Protein AF-A0A928F1X3-F1 (afdb_monomer)

Secondary structure (DSSP, 8-state):
--SSEEE---GGG-TTS-TTT-TTSEEEEE--BTTB---HHHHHHHHHHHHHHH--SEEEE-SSEEEEESSTTS-EEEEEEEEE-TTSS-EEEEEEEEESS--HHHHHHHHHHHHHHHHHTT--EEEEETT-HHHH--HHHHHHHHHHT-

Nearest PDB structures (foldseek):
  8u8b-assembly1_B  TM=5.781E-01  e=3.356E-02  Homo sapiens
  7li4-assembly1_A  TM=5.730E-01  e=3.783E-02  Homo sapiens
  6vp8-assembly1_B  TM=5.492E-01  e=4.017E-02  Homo sapiens
  5wi2-assembly2_B  TM=5.469E-01  e=4.265E-02  Homo sapiens
  4nbf-assembly1_C  TM=3.105E-01  e=4.569E+00  Janthinobacterium sp. J3

Radius of gyration: 14.68 Å; Cα contacts (8 Å, |Δi|>4): 268; chains: 1; bounding box: 32×31×41 Å

pLDDT: mean 84.03, std 13.89, range [39.94, 97.88]

Solvent-accessible surface area (backbone atoms only — not comparable to full-atom values): 8435 Å² total; per-residue (Å²): 130,70,84,27,55,38,79,44,86,62,39,86,79,33,99,76,62,49,55,88,66,51,88,48,32,39,33,38,35,49,52,72,49,100,85,48,64,43,52,57,69,54,47,55,50,51,51,55,54,47,42,72,73,69,60,44,71,39,75,51,78,59,82,46,41,34,41,37,20,68,37,93,83,61,47,36,36,41,37,41,34,61,41,70,44,95,89,48,102,42,28,37,47,34,37,38,38,48,37,81,60,75,48,68,67,59,52,53,49,50,54,54,50,53,34,49,51,17,59,75,67,74,34,38,27,39,29,32,50,73,76,42,43,83,76,70,73,38,68,68,59,39,51,49,51,40,65,76,76,107

Mean predicted aligned error: 5.85 Å

Foldseek 3Di:
DLPQEDEDQPLVPDPVSCSPVQLAKKWKWWDDDPPFFAAQVNVVVLLVVLCVPLVAPDWDDDSFKIKGHNDPVSQWIKIWGWAQDPPDRGTIIIIMIGHPARDLVSRVVVSVSQSVSCVSRVTHMYMRDSQCCVPPVDSVSSVVSRVVVD

Structure (mmCIF, N/CA/C/O backbone):
data_AF-A0A928F1X3-F1
#
_entry.id   AF-A0A928F1X3-F1
#
loop_
_atom_site.group_PDB
_atom_site.id
_atom_site.type_symbol
_atom_site.label_atom_id
_atom_site.label_alt_id
_atom_site.label_comp_id
_atom_site.label_asym_id
_atom_site.label_entity_id
_atom_site.label_seq_id
_atom_site.pdbx_PDB_ins_code
_atom_site.Cartn_x
_atom_site.Cartn_y
_atom_site.Cartn_z
_atom_site.occupancy
_atom_site.B_iso_or_equiv
_atom_site.auth_seq_id
_atom_site.auth_comp_id
_atom_site.auth_asym_id
_atom_site.auth_atom_id
_atom_site.pdbx_PDB_model_num
ATOM 1 N N . MET A 1 1 ? -11.249 -10.693 0.425 1.00 70.88 1 MET A N 1
ATOM 2 C CA . MET A 1 1 ? -10.098 -11.569 0.746 1.00 70.88 1 MET A CA 1
ATOM 3 C C . MET A 1 1 ? -8.894 -11.094 -0.046 1.00 70.88 1 MET A C 1
ATOM 5 O O . MET A 1 1 ? -8.999 -11.007 -1.265 1.00 70.88 1 MET A O 1
ATOM 9 N N . TYR A 1 2 ? -7.802 -10.773 0.646 1.00 88.56 2 TYR A N 1
ATOM 10 C CA . TYR A 1 2 ? -6.563 -10.235 0.084 1.00 88.56 2 TYR A CA 1
ATOM 11 C C . TYR A 1 2 ? -5.809 -11.293 -0.734 1.00 88.56 2 TYR A C 1
ATOM 13 O O . TYR A 1 2 ? -5.037 -12.079 -0.192 1.00 88.56 2 TYR A O 1
ATOM 21 N N . LYS A 1 3 ? -6.088 -11.385 -2.040 1.00 90.50 3 LYS A N 1
ATOM 22 C CA . LYS A 1 3 ? -5.516 -12.431 -2.913 1.00 90.50 3 LYS A CA 1
ATOM 23 C C . LYS A 1 3 ? -4.129 -12.057 -3.427 1.00 90.50 3 LYS A C 1
ATOM 25 O O . LYS A 1 3 ? -3.397 -12.922 -3.928 1.00 90.50 3 LYS A O 1
ATOM 30 N N . ARG A 1 4 ? -3.794 -10.768 -3.379 1.00 92.00 4 ARG A N 1
ATOM 31 C CA . ARG A 1 4 ? -2.511 -10.230 -3.820 1.00 92.00 4 ARG A CA 1
ATOM 32 C C . ARG A 1 4 ? -1.530 -10.066 -2.670 1.00 92.00 4 ARG A C 1
ATOM 34 O O . ARG A 1 4 ? -0.345 -9.975 -2.963 1.00 92.00 4 ARG A O 1
ATOM 41 N N . LEU A 1 5 ? -1.973 -10.099 -1.417 1.00 93.44 5 LEU A N 1
ATOM 42 C CA . LEU A 1 5 ? -1.094 -9.962 -0.257 1.00 93.44 5 LEU A CA 1
ATOM 43 C C . LEU A 1 5 ? -0.580 -11.326 0.225 1.00 93.44 5 LEU A C 1
ATOM 45 O O . LEU A 1 5 ? -1.331 -12.297 0.312 1.00 93.44 5 LEU A O 1
ATOM 49 N N . ILE A 1 6 ? 0.712 -11.396 0.522 1.00 90.56 6 ILE A N 1
ATOM 50 C CA . ILE A 1 6 ? 1.407 -12.562 1.065 1.00 90.56 6 ILE A CA 1
ATOM 51 C C . ILE A 1 6 ? 2.024 -12.123 2.389 1.00 90.56 6 ILE A C 1
ATOM 53 O O . ILE A 1 6 ? 2.940 -11.303 2.375 1.00 90.56 6 ILE A O 1
ATOM 57 N N . ALA A 1 7 ? 1.537 -12.670 3.503 1.00 87.75 7 ALA A N 1
ATOM 58 C CA . ALA A 1 7 ? 2.142 -12.438 4.811 1.00 87.75 7 ALA A CA 1
ATOM 59 C C . ALA A 1 7 ? 3.584 -12.948 4.813 1.00 87.75 7 ALA A C 1
ATOM 61 O O . ALA A 1 7 ? 3.843 -14.086 4.415 1.00 87.75 7 ALA A O 1
ATOM 62 N N . THR A 1 8 ? 4.521 -12.095 5.212 1.00 80.88 8 THR A N 1
ATOM 63 C CA . THR A 1 8 ? 5.912 -12.476 5.439 1.00 80.88 8 THR A CA 1
ATOM 64 C C . THR A 1 8 ? 6.535 -11.566 6.485 1.00 80.88 8 THR A C 1
ATOM 66 O O . THR A 1 8 ? 6.329 -10.361 6.447 1.00 80.88 8 THR A O 1
ATOM 69 N N . LYS A 1 9 ? 7.335 -12.147 7.380 1.00 68.00 9 LYS A N 1
ATOM 70 C CA . LYS A 1 9 ? 8.169 -11.415 8.350 1.00 68.00 9 LYS A CA 1
ATOM 71 C C . LYS A 1 9 ? 9.648 -11.427 7.946 1.00 68.00 9 LYS A C 1
ATOM 73 O O . 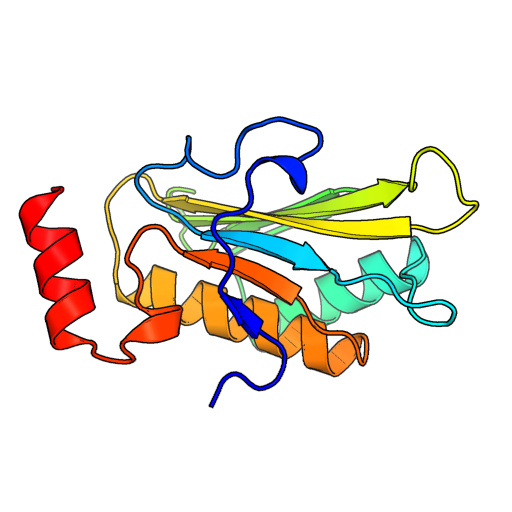LYS A 1 9 ? 10.539 -11.301 8.780 1.00 68.00 9 LYS A O 1
ATOM 78 N N . ASP A 1 10 ? 9.920 -11.688 6.666 1.00 63.22 10 ASP A N 1
ATOM 79 C CA . ASP A 1 10 ? 11.274 -11.848 6.144 1.00 63.22 10 ASP A CA 1
ATOM 80 C C . ASP A 1 10 ? 11.961 -10.486 5.962 1.00 63.22 10 ASP A C 1
ATOM 82 O O . ASP A 1 10 ? 11.849 -9.833 4.921 1.00 63.22 10 ASP A O 1
ATOM 86 N N . SER A 1 11 ? 12.702 -10.077 6.990 1.00 57.59 11 SER A N 1
ATOM 87 C CA . SER A 1 11 ? 13.491 -8.844 7.013 1.00 57.59 11 SER A CA 1
ATOM 88 C C . SER A 1 11 ? 14.635 -8.826 5.993 1.00 57.59 11 SER A C 1
ATOM 90 O O . SER A 1 11 ? 15.138 -7.751 5.671 1.00 57.59 11 SER A O 1
ATOM 92 N N . SER A 1 12 ? 15.021 -9.976 5.418 1.00 57.09 12 SER A N 1
ATOM 93 C CA . SER A 1 12 ? 16.009 -10.025 4.329 1.00 57.09 12 SER A CA 1
ATOM 94 C C . SER A 1 12 ? 15.464 -9.470 3.008 1.00 57.09 12 SER A C 1
ATOM 96 O O . SER A 1 12 ? 16.228 -9.106 2.112 1.00 57.09 12 SER A O 1
ATOM 98 N N . LEU A 1 13 ? 14.137 -9.360 2.887 1.00 54.62 13 LEU A N 1
ATOM 99 C CA . LEU A 1 13 ? 13.475 -8.758 1.734 1.00 54.62 13 LEU A CA 1
ATOM 100 C C . LEU A 1 13 ? 13.401 -7.229 1.827 1.00 54.62 13 LEU A C 1
ATOM 102 O O . LEU A 1 13 ? 12.890 -6.605 0.893 1.00 54.62 13 LEU A O 1
ATOM 106 N N . ASP A 1 14 ? 13.944 -6.627 2.885 1.00 52.59 14 ASP A N 1
ATOM 107 C CA . ASP A 1 14 ? 14.095 -5.186 3.010 1.00 52.59 14 ASP A CA 1
ATOM 108 C C . ASP A 1 14 ? 15.520 -4.722 2.662 1.00 52.59 14 ASP A C 1
ATOM 110 O O . ASP A 1 14 ? 16.459 -5.026 3.403 1.00 52.59 14 ASP A O 1
ATOM 114 N N . PRO A 1 15 ? 15.718 -3.936 1.589 1.00 44.97 15 PRO A N 1
ATOM 115 C CA . PRO A 1 15 ? 17.015 -3.318 1.311 1.00 44.97 15 PRO A CA 1
ATOM 116 C C . PRO A 1 15 ? 17.472 -2.311 2.387 1.00 44.97 15 PRO A C 1
ATOM 118 O O . PRO A 1 15 ? 18.647 -1.952 2.410 1.00 44.97 15 PRO A O 1
ATOM 121 N N . PHE A 1 16 ? 16.582 -1.876 3.282 1.00 47.50 16 PHE A N 1
ATOM 122 C CA . PHE A 1 16 ? 16.846 -0.905 4.344 1.00 47.50 16 PHE A CA 1
ATOM 123 C C . PHE A 1 16 ? 16.749 -1.481 5.771 1.00 47.50 16 PHE A C 1
ATOM 125 O O . PHE A 1 16 ? 16.981 -0.742 6.727 1.00 47.50 16 PHE A O 1
ATOM 132 N N . GLN A 1 17 ? 16.449 -2.779 5.947 1.00 50.50 17 GLN A N 1
ATOM 133 C CA . GLN A 1 17 ? 16.245 -3.418 7.269 1.00 50.50 17 GLN A CA 1
ATOM 134 C C . GLN A 1 17 ? 15.248 -2.675 8.196 1.00 50.50 17 GLN A C 1
ATOM 136 O O . GLN A 1 17 ? 15.430 -2.615 9.416 1.00 50.50 17 GLN A O 1
ATOM 141 N N . ASN A 1 18 ? 14.222 -2.060 7.617 1.00 46.38 18 ASN A N 1
ATOM 142 C CA . ASN A 1 18 ? 13.124 -1.353 8.274 1.00 46.38 18 ASN A CA 1
ATOM 143 C C . ASN A 1 18 ? 11.862 -2.225 8.475 1.00 46.38 18 ASN A C 1
ATOM 145 O O . ASN A 1 18 ? 11.048 -1.900 9.338 1.00 46.38 18 ASN A O 1
ATOM 149 N N . ILE A 1 19 ? 11.711 -3.336 7.743 1.00 43.12 19 ILE A N 1
ATOM 150 C CA . ILE A 1 19 ? 10.770 -4.438 8.000 1.00 43.12 19 ILE A CA 1
ATOM 151 C C . ILE A 1 19 ? 11.080 -4.953 9.416 1.00 43.12 19 ILE A C 1
ATOM 153 O O . ILE A 1 19 ? 12.167 -5.480 9.666 1.00 43.12 19 ILE A O 1
ATOM 157 N N . GLY A 1 20 ? 10.169 -4.698 10.360 1.00 39.94 20 GLY A N 1
ATOM 158 C CA . GLY A 1 20 ? 10.335 -4.977 11.793 1.00 39.94 20 GLY A CA 1
ATOM 159 C C . GLY A 1 20 ? 10.811 -3.817 12.688 1.00 39.94 20 GLY A C 1
ATOM 160 O O . GLY A 1 20 ? 10.968 -4.029 13.887 1.00 39.94 20 GLY A O 1
ATOM 161 N N . LYS A 1 21 ? 11.034 -2.600 12.161 1.00 41.16 21 LYS A N 1
ATOM 162 C CA . LYS A 1 21 ? 11.310 -1.386 12.974 1.00 41.16 21 LYS A CA 1
ATOM 163 C C . LYS A 1 21 ? 10.121 -0.437 13.105 1.00 41.16 21 LYS A C 1
ATOM 165 O O . LYS A 1 21 ? 10.162 0.463 13.938 1.00 41.16 21 LYS A O 1
ATOM 170 N N . ILE A 1 22 ? 9.094 -0.609 12.279 1.00 53.69 22 ILE A N 1
ATOM 171 C CA . ILE A 1 22 ? 7.871 0.188 12.345 1.00 53.69 22 ILE A CA 1
ATOM 172 C C . ILE A 1 22 ? 6.940 -0.534 13.318 1.00 53.69 22 ILE A C 1
ATOM 174 O O . ILE A 1 22 ? 6.290 -1.506 12.945 1.00 53.69 22 ILE A O 1
ATOM 178 N N . THR A 1 23 ? 6.938 -0.107 14.580 1.00 52.38 23 THR A N 1
ATOM 179 C CA . THR A 1 23 ? 6.092 -0.681 15.641 1.00 52.38 23 THR A CA 1
ATOM 180 C C . THR A 1 23 ? 4.598 -0.548 15.339 1.00 52.38 23 THR A C 1
ATOM 182 O O . THR A 1 23 ? 3.811 -1.376 15.793 1.00 52.38 23 THR A O 1
ATOM 185 N N . ASP A 1 24 ? 4.236 0.416 14.485 1.00 59.56 24 ASP A N 1
ATOM 186 C CA . ASP A 1 24 ? 2.861 0.890 14.303 1.00 59.56 24 ASP A CA 1
ATOM 187 C C . ASP A 1 24 ? 2.441 0.940 12.822 1.00 59.56 24 ASP A C 1
ATOM 189 O O . ASP A 1 24 ? 1.728 1.844 12.391 1.00 59.56 24 ASP A O 1
ATOM 193 N N . GLY A 1 25 ? 2.913 0.011 11.983 1.00 72.88 25 GLY A N 1
ATOM 194 C CA . GLY A 1 25 ? 2.626 0.082 10.548 1.00 72.88 25 GLY A CA 1
ATOM 195 C C . GLY A 1 25 ? 2.801 -1.210 9.761 1.00 72.88 25 GLY A C 1
ATOM 196 O O . GLY A 1 25 ? 3.049 -2.286 10.300 1.00 72.88 25 GLY A O 1
ATOM 197 N N . ILE A 1 26 ? 2.640 -1.079 8.445 1.00 87.06 26 ILE A N 1
ATOM 198 C CA . ILE A 1 26 ? 2.743 -2.161 7.470 1.00 87.06 26 ILE A CA 1
ATOM 199 C C . ILE A 1 26 ? 3.871 -1.823 6.507 1.00 87.06 26 ILE A C 1
ATOM 201 O O . ILE A 1 26 ? 3.846 -0.775 5.860 1.00 87.06 26 ILE 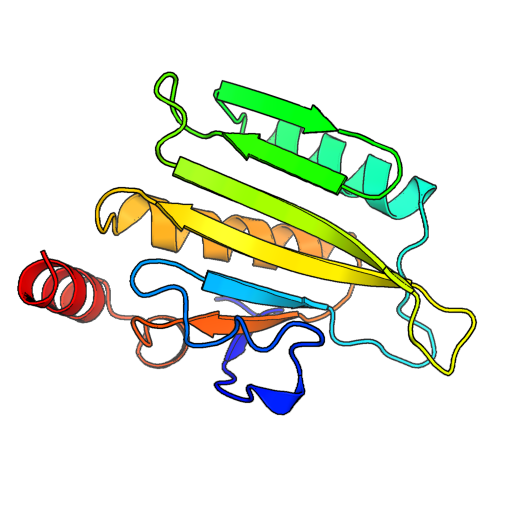A O 1
ATOM 205 N N . ALA A 1 27 ? 4.823 -2.735 6.350 1.00 88.00 27 ALA A N 1
ATOM 206 C CA . ALA A 1 27 ? 5.811 -2.666 5.283 1.00 88.00 27 ALA A CA 1
ATOM 207 C C . ALA A 1 27 ? 5.421 -3.626 4.157 1.00 88.00 27 ALA A C 1
ATOM 209 O O . ALA A 1 27 ? 4.901 -4.717 4.393 1.00 88.00 27 ALA A O 1
ATOM 210 N N . PHE A 1 28 ? 5.652 -3.236 2.906 1.00 88.69 28 PHE A N 1
ATOM 211 C CA . PHE A 1 28 ? 5.259 -4.057 1.768 1.00 88.69 28 PHE A CA 1
ATOM 212 C C . PHE A 1 28 ? 6.208 -3.931 0.583 1.00 88.69 28 PHE A C 1
ATOM 214 O O . PHE A 1 28 ? 6.800 -2.890 0.306 1.00 88.69 28 PHE A O 1
ATOM 221 N N . ARG A 1 29 ? 6.318 -5.019 -0.177 1.00 88.69 29 ARG A N 1
ATOM 222 C CA . ARG A 1 29 ? 7.180 -5.111 -1.354 1.00 88.69 29 ARG A CA 1
ATOM 223 C C . ARG A 1 29 ? 6.511 -5.901 -2.463 1.00 88.69 29 ARG A C 1
ATOM 225 O O . ARG A 1 29 ? 6.025 -7.009 -2.250 1.00 88.69 29 ARG A O 1
ATOM 232 N N . GLN A 1 30 ? 6.534 -5.368 -3.677 1.00 88.94 30 GLN A N 1
ATOM 233 C CA . GLN A 1 30 ? 6.065 -6.068 -4.864 1.00 88.94 30 GLN A CA 1
ATOM 234 C C . GLN A 1 30 ? 6.889 -7.343 -5.063 1.00 88.94 30 GLN A C 1
ATOM 236 O O . GLN A 1 30 ? 8.115 -7.310 -5.182 1.00 88.94 30 GLN A O 1
ATOM 241 N N . LYS A 1 31 ? 6.199 -8.478 -5.170 1.00 85.62 31 LYS A N 1
ATOM 242 C CA . LYS A 1 31 ? 6.795 -9.732 -5.618 1.00 85.62 31 LYS A CA 1
ATOM 243 C C . LYS A 1 31 ? 7.128 -9.600 -7.101 1.00 85.62 31 LYS A C 1
ATOM 245 O O . LYS A 1 31 ? 6.229 -9.622 -7.946 1.00 85.62 31 LYS A O 1
ATOM 250 N N . THR A 1 32 ? 8.412 -9.476 -7.416 1.00 73.50 32 THR A N 1
ATOM 251 C CA . THR A 1 32 ? 8.889 -9.446 -8.798 1.00 73.50 32 THR A CA 1
ATOM 252 C C . THR A 1 32 ? 8.757 -10.835 -9.423 1.00 73.50 32 THR A C 1
ATOM 254 O O . THR A 1 32 ? 9.012 -11.866 -8.799 1.00 73.50 32 THR A O 1
ATOM 257 N N . SER A 1 33 ? 8.306 -10.878 -10.673 1.00 65.56 33 SER A N 1
ATOM 258 C CA . SER A 1 33 ? 8.359 -12.081 -11.510 1.00 65.56 33 SER A CA 1
ATOM 259 C C . SER A 1 33 ? 9.103 -11.747 -12.799 1.00 65.56 33 SER A C 1
ATOM 261 O O . SER A 1 33 ? 9.390 -10.581 -13.065 1.00 65.56 33 SER A O 1
ATOM 263 N N . TRP A 1 34 ? 9.433 -12.749 -13.614 1.00 56.12 34 TRP A N 1
ATOM 264 C CA . TRP A 1 34 ? 10.195 -12.535 -14.851 1.00 56.12 34 TRP A CA 1
ATOM 265 C C . TRP A 1 34 ? 9.535 -11.523 -15.811 1.00 56.12 34 TRP A C 1
ATOM 267 O O . TRP A 1 34 ? 10.246 -10.803 -16.502 1.00 56.12 34 TRP A O 1
ATOM 277 N N . LEU A 1 35 ? 8.201 -11.400 -15.771 1.00 56.12 35 LEU A N 1
ATOM 278 C CA . LEU A 1 35 ? 7.403 -10.462 -16.577 1.00 56.12 35 LEU A CA 1
ATOM 279 C C . LEU A 1 35 ? 6.806 -9.290 -15.773 1.00 56.12 35 LEU A C 1
ATOM 281 O O . LEU A 1 35 ? 6.225 -8.379 -16.354 1.00 56.12 35 LEU A O 1
ATOM 285 N N . GLY A 1 36 ? 6.898 -9.319 -14.441 1.00 59.81 36 GLY A N 1
ATOM 286 C CA . GLY A 1 36 ? 6.221 -8.372 -13.554 1.00 59.81 36 GLY A CA 1
ATOM 287 C C . GLY A 1 36 ? 7.188 -7.345 -12.985 1.00 59.81 36 GLY A C 1
ATOM 288 O O . GLY A 1 36 ? 7.769 -7.587 -11.927 1.00 59.81 36 GLY A O 1
ATOM 289 N N . GLY A 1 37 ? 7.342 -6.222 -13.685 1.00 67.75 37 GLY A N 1
ATOM 290 C CA . GLY A 1 37 ? 8.043 -5.026 -13.217 1.00 67.75 37 GLY A CA 1
ATOM 291 C C . GLY A 1 37 ? 7.158 -3.788 -13.359 1.00 67.75 37 GLY A C 1
ATOM 292 O O . GLY A 1 37 ? 6.221 -3.777 -14.156 1.00 67.75 37 GLY A O 1
ATOM 293 N N . CYS A 1 38 ? 7.444 -2.754 -12.577 1.00 81.75 38 CYS A N 1
ATOM 294 C CA . CYS A 1 38 ? 6.814 -1.442 -12.700 1.00 81.75 38 CYS A CA 1
ATOM 295 C C . CYS A 1 38 ? 7.874 -0.470 -13.224 1.00 81.75 38 CYS A C 1
ATOM 297 O O . CYS A 1 38 ? 8.975 -0.469 -12.696 1.00 81.75 38 CYS A O 1
ATOM 299 N N . ASN A 1 39 ? 7.599 0.316 -14.264 1.00 87.12 39 ASN A N 1
ATOM 300 C CA . ASN A 1 39 ? 8.490 1.411 -14.675 1.00 87.12 39 ASN A CA 1
ATOM 301 C C . ASN A 1 39 ? 7.974 2.745 -14.108 1.00 87.12 39 ASN A C 1
ATOM 303 O O . ASN A 1 39 ? 6.910 2.781 -13.500 1.00 87.12 39 ASN A O 1
ATOM 307 N N . GLU A 1 40 ? 8.696 3.844 -14.315 1.00 90.25 40 GLU A N 1
ATOM 308 C CA . GLU A 1 40 ? 8.323 5.166 -13.777 1.00 90.25 40 GLU A CA 1
ATOM 309 C C . GLU A 1 40 ? 6.932 5.633 -14.224 1.00 90.25 40 GLU A C 1
ATOM 311 O O . GLU A 1 40 ? 6.149 6.130 -13.417 1.00 90.25 40 GLU A O 1
ATOM 316 N N . ASN A 1 41 ? 6.576 5.413 -15.491 1.00 90.19 41 ASN A N 1
ATOM 317 C CA . ASN A 1 41 ? 5.247 5.763 -15.997 1.00 90.19 41 ASN A CA 1
ATOM 318 C C . ASN A 1 41 ? 4.149 4.907 -15.355 1.00 90.19 41 ASN A C 1
ATOM 320 O O . ASN A 1 41 ? 3.098 5.425 -14.980 1.00 90.19 41 ASN A O 1
ATOM 324 N N . GLY A 1 42 ? 4.399 3.605 -15.193 1.00 90.38 42 GLY A N 1
ATOM 325 C CA . GLY A 1 42 ? 3.512 2.694 -14.476 1.00 90.38 42 GLY A CA 1
ATOM 326 C C . GLY A 1 42 ? 3.361 3.090 -13.009 1.00 90.38 42 GLY A C 1
ATOM 327 O O . GLY A 1 42 ? 2.246 3.089 -12.497 1.00 90.38 42 GLY A O 1
ATOM 328 N N . PHE A 1 43 ? 4.453 3.506 -12.365 1.00 93.44 43 PHE A N 1
ATOM 329 C CA . PHE A 1 43 ? 4.471 3.985 -10.987 1.00 93.44 43 PHE A CA 1
ATOM 330 C C . PHE A 1 43 ? 3.607 5.238 -10.825 1.00 93.44 43 PHE A C 1
ATOM 332 O O . PHE A 1 43 ? 2.652 5.235 -10.053 1.00 93.44 43 PHE A O 1
ATOM 339 N N . LYS A 1 44 ? 3.837 6.271 -11.640 1.00 94.12 44 LYS A N 1
ATOM 340 C CA . LYS A 1 44 ? 3.014 7.492 -11.631 1.00 94.12 44 LYS A CA 1
ATOM 341 C C . LYS A 1 44 ? 1.534 7.180 -11.874 1.00 94.12 44 LYS A C 1
ATOM 343 O O . LYS A 1 44 ? 0.669 7.698 -11.169 1.00 94.12 44 LYS A O 1
ATOM 348 N N . ALA A 1 45 ? 1.233 6.291 -12.822 1.00 93.69 45 ALA A N 1
ATOM 349 C CA . ALA A 1 45 ? -0.138 5.880 -13.107 1.00 93.69 45 ALA A CA 1
ATOM 350 C C . ALA A 1 45 ? -0.807 5.185 -11.909 1.00 93.69 45 ALA A C 1
ATOM 352 O O . ALA A 1 45 ? -1.944 5.526 -11.579 1.00 93.69 45 ALA A O 1
ATOM 353 N N . ILE A 1 46 ? -0.131 4.249 -11.227 1.00 94.06 46 ILE A N 1
ATOM 354 C CA . ILE A 1 46 ? -0.717 3.605 -10.041 1.00 94.06 46 ILE A CA 1
ATOM 355 C C . ILE A 1 46 ? -0.913 4.588 -8.888 1.00 94.06 46 ILE A C 1
ATOM 357 O O . ILE A 1 46 ? -1.921 4.481 -8.191 1.00 94.06 46 ILE A O 1
ATOM 361 N N . CYS A 1 47 ? -0.014 5.560 -8.707 1.00 95.69 47 CYS A N 1
ATOM 362 C CA . CYS A 1 47 ? -0.136 6.582 -7.672 1.00 95.69 47 CYS A CA 1
ATOM 363 C C . CYS A 1 47 ? -1.387 7.431 -7.908 1.00 95.69 47 CYS A C 1
ATOM 365 O O . CYS A 1 47 ? -2.237 7.531 -7.027 1.00 95.69 47 CYS A O 1
ATOM 367 N N . LEU A 1 48 ? -1.580 7.926 -9.134 1.00 95.88 48 LEU A N 1
ATOM 368 C CA . LEU A 1 48 ? -2.767 8.700 -9.516 1.00 95.88 48 LEU A CA 1
ATOM 369 C C . LEU A 1 48 ? -4.065 7.879 -9.425 1.00 95.88 48 LEU A C 1
ATOM 371 O O . LEU A 1 48 ? -5.097 8.374 -8.970 1.00 95.88 48 LEU A O 1
ATOM 375 N N . LEU A 1 49 ? -4.035 6.604 -9.823 1.00 96.00 49 LEU A N 1
ATOM 376 C CA . LEU A 1 49 ? -5.189 5.706 -9.701 1.00 96.00 49 LEU A CA 1
ATOM 377 C C . LEU A 1 49 ? -5.549 5.405 -8.244 1.00 96.00 49 LEU A C 1
ATOM 379 O O . LEU A 1 49 ? -6.726 5.231 -7.930 1.00 96.00 49 LEU A O 1
ATOM 383 N N . THR A 1 50 ? -4.548 5.312 -7.372 1.00 96.31 50 THR A N 1
ATOM 384 C CA . THR A 1 50 ? -4.733 5.094 -5.934 1.00 96.31 50 THR A CA 1
ATOM 385 C C . THR A 1 50 ? -5.278 6.359 -5.284 1.00 96.31 50 THR A C 1
ATOM 387 O O . THR A 1 50 ? -6.295 6.284 -4.596 1.00 96.31 50 THR A O 1
ATOM 390 N N . GLN A 1 51 ? -4.714 7.526 -5.611 1.00 96.75 51 GLN A N 1
ATOM 391 C CA . GLN A 1 51 ? -5.224 8.828 -5.180 1.00 96.75 51 GLN A CA 1
ATOM 392 C C . GLN A 1 51 ? -6.703 8.992 -5.537 1.00 96.75 51 GLN A C 1
ATOM 394 O O . GLN A 1 51 ? -7.515 9.315 -4.680 1.00 96.75 51 GLN A O 1
ATOM 399 N N . LYS A 1 52 ? -7.079 8.706 -6.789 1.00 96.88 52 LYS A N 1
ATOM 400 C CA . LYS A 1 52 ? -8.472 8.818 -7.243 1.00 96.88 52 LYS A CA 1
ATOM 401 C C . LYS A 1 52 ? -9.425 7.874 -6.503 1.00 96.88 52 LYS A C 1
ATOM 403 O O . LYS A 1 52 ? -10.600 8.192 -6.358 1.00 96.88 52 LYS A O 1
ATOM 408 N N . LYS A 1 53 ? -8.957 6.686 -6.113 1.00 97.88 53 LYS A N 1
ATOM 409 C CA . LYS A 1 53 ? -9.799 5.660 -5.486 1.00 97.88 53 LYS A CA 1
ATOM 410 C C . LYS A 1 53 ? -10.003 5.894 -3.993 1.00 97.88 53 LYS A C 1
ATOM 412 O O . LYS A 1 53 ? -11.099 5.635 -3.507 1.00 97.88 53 LYS A O 1
ATOM 417 N N . PHE A 1 54 ? -8.951 6.300 -3.292 1.00 97.00 54 PHE A N 1
ATOM 418 C CA . PHE A 1 54 ? -8.939 6.382 -1.831 1.00 97.00 54 PHE A CA 1
ATOM 419 C C . PHE A 1 54 ? -8.965 7.818 -1.302 1.00 97.00 54 PHE A C 1
ATOM 421 O O . PHE A 1 54 ? -9.143 7.998 -0.105 1.00 97.00 54 PHE A O 1
ATOM 428 N N . SER A 1 55 ? -8.831 8.817 -2.181 1.00 96.06 55 SER A N 1
ATOM 429 C CA . SER A 1 55 ? -8.970 10.242 -1.867 1.00 96.06 55 SER A CA 1
ATOM 430 C C . SER A 1 55 ? -8.172 10.673 -0.628 1.00 96.06 55 SER A C 1
ATOM 432 O O . SER A 1 55 ? -8.772 11.176 0.322 1.00 96.06 55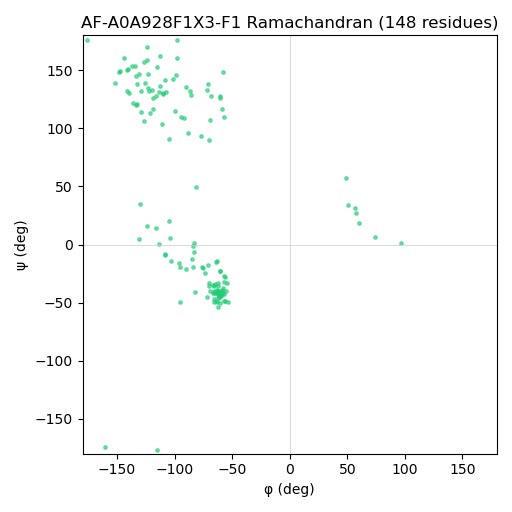 SER A O 1
ATOM 434 N N . PRO A 1 56 ? -6.838 10.468 -0.603 1.00 96.56 56 PRO A N 1
ATOM 435 C CA . PRO A 1 56 ? -6.021 10.967 0.496 1.00 96.56 56 PRO A CA 1
ATOM 436 C C . PRO A 1 56 ? -6.185 12.488 0.614 1.00 96.56 56 PRO A C 1
ATOM 438 O O . PRO A 1 56 ? -6.368 13.174 -0.397 1.00 96.56 56 PRO A O 1
ATOM 441 N N . ALA A 1 57 ? -6.092 13.011 1.836 1.00 96.81 57 ALA A N 1
ATOM 442 C CA . ALA A 1 57 ? -6.166 14.444 2.108 1.00 96.81 57 ALA A CA 1
ATOM 443 C C . ALA A 1 57 ? -5.070 15.205 1.349 1.00 96.81 57 ALA A C 1
ATOM 445 O O . ALA A 1 57 ? -5.311 16.281 0.802 1.00 96.81 57 ALA A O 1
ATOM 446 N N . GLN A 1 58 ? -3.871 14.621 1.276 1.00 96.56 58 GLN A N 1
ATOM 447 C CA . GLN A 1 58 ? -2.741 15.180 0.541 1.00 96.56 58 GLN A CA 1
ATOM 448 C C . GLN A 1 58 ? -1.953 14.079 -0.173 1.00 96.56 58 GLN A C 1
ATOM 450 O O . GLN A 1 58 ? -1.878 12.938 0.285 1.00 96.56 58 GLN A O 1
ATOM 455 N N . MET A 1 59 ? -1.332 14.427 -1.301 1.00 96.06 59 MET A N 1
ATOM 456 C CA . MET A 1 59 ? -0.408 13.546 -2.012 1.00 96.06 59 MET A CA 1
ATOM 457 C C . MET A 1 59 ? 0.786 14.342 -2.534 1.00 96.06 59 MET A C 1
ATOM 459 O O . MET A 1 59 ? 0.612 15.348 -3.219 1.00 96.06 59 MET A O 1
ATOM 463 N N . SER A 1 60 ? 1.986 13.836 -2.265 1.00 95.44 60 SER A N 1
ATOM 464 C CA . SER A 1 60 ? 3.222 14.249 -2.924 1.00 95.44 60 SER A CA 1
ATOM 465 C C . SER A 1 60 ? 3.666 13.143 -3.877 1.00 95.44 60 SER A C 1
ATOM 467 O O . SER A 1 60 ? 3.681 11.967 -3.508 1.00 95.44 60 SER A O 1
ATOM 469 N N . LEU A 1 61 ? 3.991 13.504 -5.115 1.00 95.31 61 LEU A N 1
ATOM 470 C CA . LEU A 1 61 ? 4.439 12.572 -6.144 1.00 95.31 61 LEU A CA 1
ATOM 471 C C . LEU A 1 61 ? 5.665 13.147 -6.849 1.00 95.31 61 LEU A C 1
ATOM 473 O O . LEU A 1 61 ? 5.586 14.202 -7.475 1.00 95.31 61 LEU A O 1
ATOM 477 N N . ASP A 1 62 ? 6.759 12.402 -6.775 1.00 90.62 62 ASP A N 1
ATOM 478 C CA . ASP A 1 62 ? 8.000 12.618 -7.513 1.00 90.62 62 ASP A CA 1
ATOM 479 C C . ASP A 1 62 ? 8.243 11.433 -8.477 1.00 90.62 62 ASP A C 1
ATOM 481 O O . ASP A 1 62 ? 7.416 10.525 -8.604 1.00 90.62 62 ASP A O 1
ATOM 485 N N . GLU A 1 63 ? 9.364 11.412 -9.196 1.00 86.50 63 GLU A N 1
ATOM 486 C CA . GLU 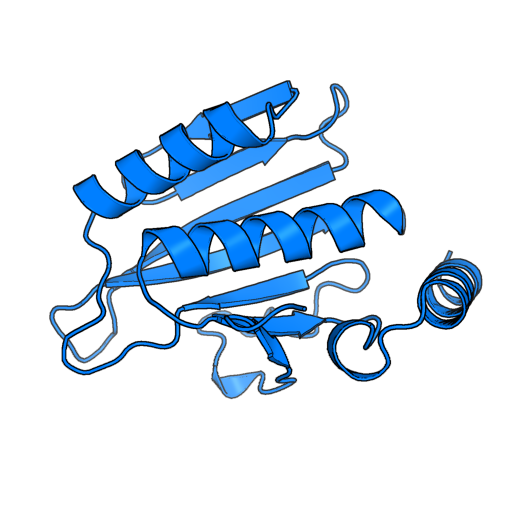A 1 63 ? 9.688 10.400 -10.205 1.00 86.50 63 GLU A CA 1
ATOM 487 C C . GLU A 1 63 ? 9.688 8.972 -9.654 1.00 86.50 63 GLU A C 1
ATOM 489 O O . GLU A 1 63 ? 9.239 8.046 -10.335 1.00 86.50 63 GLU A O 1
ATOM 494 N N . ARG A 1 64 ? 10.168 8.794 -8.419 1.00 91.62 64 ARG A N 1
ATOM 495 C CA . ARG A 1 64 ? 10.356 7.477 -7.790 1.00 91.62 64 ARG A CA 1
ATOM 496 C C . ARG A 1 64 ? 9.782 7.371 -6.382 1.00 91.62 64 ARG A C 1
ATOM 498 O O . ARG A 1 64 ? 9.952 6.334 -5.748 1.00 91.62 64 ARG A O 1
ATOM 505 N N . LEU A 1 65 ? 9.108 8.410 -5.903 1.00 93.75 65 LEU A N 1
ATOM 506 C CA . LEU A 1 65 ? 8.529 8.477 -4.566 1.00 93.75 65 LEU A CA 1
ATOM 507 C C . LEU A 1 65 ? 7.092 8.978 -4.655 1.00 93.75 65 LEU A C 1
ATOM 509 O O . LEU A 1 65 ? 6.807 9.934 -5.370 1.00 93.75 65 LEU A O 1
ATOM 513 N N . CYS A 1 66 ? 6.196 8.366 -3.894 1.00 96.12 66 CYS A N 1
ATOM 514 C CA . CYS A 1 66 ? 4.857 8.883 -3.683 1.00 96.12 66 CYS A CA 1
ATOM 515 C C . CYS A 1 66 ? 4.488 8.767 -2.210 1.00 96.12 66 CYS A C 1
ATOM 517 O O . CYS A 1 66 ? 4.477 7.666 -1.670 1.00 96.12 66 CYS A O 1
ATOM 519 N N . ALA A 1 67 ? 4.162 9.890 -1.584 1.00 95.19 67 ALA A N 1
ATOM 520 C CA . ALA A 1 67 ? 3.648 9.947 -0.225 1.00 95.19 67 ALA A CA 1
ATOM 521 C C . ALA A 1 67 ? 2.171 10.349 -0.270 1.00 95.19 67 ALA A C 1
ATOM 523 O O . ALA A 1 67 ? 1.820 11.337 -0.918 1.00 95.19 67 ALA A O 1
ATOM 524 N N . MET A 1 68 ? 1.306 9.598 0.404 1.00 96.56 68 MET A N 1
ATOM 525 C CA . MET A 1 68 ? -0.110 9.930 0.580 1.00 96.56 68 MET A CA 1
ATOM 526 C C . MET A 1 68 ? -0.416 10.080 2.065 1.00 96.56 68 MET A C 1
ATOM 528 O O . MET A 1 68 ? -0.057 9.205 2.851 1.00 96.56 68 MET A O 1
ATOM 532 N N . PHE A 1 69 ? -1.109 11.159 2.421 1.00 95.44 69 PHE A N 1
ATOM 533 C CA . PHE A 1 69 ? -1.533 11.476 3.783 1.00 95.44 69 PHE A CA 1
ATOM 534 C C . PHE A 1 69 ? -3.057 11.409 3.865 1.00 95.44 69 PHE A C 1
ATOM 536 O O . PHE A 1 69 ? -3.750 11.951 3.002 1.00 95.44 69 PHE A O 1
ATOM 543 N N . PHE A 1 70 ? -3.579 10.718 4.873 1.00 95.19 70 PHE A N 1
ATOM 544 C CA . PHE A 1 70 ? -5.011 10.424 5.028 1.00 95.19 70 PHE A CA 1
ATOM 545 C C . PHE A 1 70 ? -5.699 11.279 6.091 1.00 95.19 70 PHE A C 1
ATOM 547 O O . PHE A 1 70 ? -6.879 11.091 6.378 1.00 95.19 70 PHE A O 1
ATOM 554 N N . ASP A 1 71 ? -4.969 12.236 6.639 1.00 93.38 71 ASP A N 1
ATOM 555 C CA . ASP A 1 71 ? -5.419 13.217 7.606 1.00 93.38 71 ASP A CA 1
ATOM 556 C C . ASP A 1 71 ? -4.732 14.566 7.346 1.00 93.38 71 ASP A C 1
ATOM 558 O O . ASP A 1 71 ? -3.711 14.647 6.661 1.00 93.38 71 ASP A O 1
ATOM 562 N N . GLU A 1 72 ? -5.312 15.643 7.871 1.00 90.62 72 GLU A N 1
ATOM 563 C CA . GLU A 1 72 ? -4.764 16.998 7.707 1.00 90.62 72 GLU A CA 1
ATOM 564 C C . GLU A 1 72 ? -3.512 17.230 8.563 1.00 90.62 72 GLU A C 1
ATOM 566 O O . GLU A 1 72 ? -2.670 18.056 8.217 1.00 90.62 72 GLU A O 1
ATOM 571 N N . GLU A 1 73 ? -3.375 16.474 9.654 1.00 88.62 73 GLU A N 1
ATOM 572 C CA . GLU A 1 73 ? -2.267 16.558 10.611 1.00 88.62 73 GLU A CA 1
ATOM 573 C C . GLU A 1 73 ? -1.034 15.743 10.177 1.00 88.62 73 GLU A C 1
ATOM 575 O O . GLU A 1 73 ? -0.007 15.761 10.856 1.00 88.62 73 GLU A O 1
ATOM 580 N N . CYS A 1 74 ? -1.109 15.048 9.034 1.00 85.12 74 CYS A N 1
ATOM 581 C CA . CYS A 1 74 ? -0.057 14.183 8.497 1.00 85.12 74 CYS A CA 1
ATOM 582 C C . CYS A 1 74 ? 0.381 13.056 9.453 1.00 85.12 74 CYS A C 1
ATOM 584 O O . CYS A 1 74 ? 1.511 12.566 9.362 1.00 85.12 74 CYS A O 1
ATOM 586 N N . THR A 1 75 ? -0.503 12.614 10.348 1.00 87.12 75 THR A N 1
ATOM 587 C CA . THR A 1 75 ? -0.247 11.515 11.285 1.00 87.12 75 THR A CA 1
ATOM 588 C C . THR A 1 75 ? -0.523 10.146 10.679 1.00 87.12 75 THR A C 1
ATOM 590 O O . THR A 1 75 ? -0.124 9.151 11.274 1.00 87.12 75 THR A O 1
ATOM 593 N N . LYS A 1 76 ? -1.184 10.062 9.516 1.00 91.75 76 LYS A N 1
ATOM 594 C CA . LYS A 1 76 ? -1.521 8.806 8.827 1.00 91.75 76 LYS A CA 1
ATOM 595 C C . LYS A 1 76 ? -1.015 8.852 7.399 1.00 91.75 76 LYS A C 1
ATOM 597 O O . LYS A 1 76 ? -1.586 9.535 6.548 1.00 91.75 76 LYS A O 1
ATOM 602 N N . SER A 1 77 ? 0.051 8.111 7.115 1.00 92.56 77 SER A N 1
ATOM 603 C CA . SER A 1 77 ? 0.689 8.148 5.800 1.00 92.56 77 SER A CA 1
ATOM 604 C C . SER A 1 77 ? 1.028 6.775 5.241 1.00 92.56 77 SER A C 1
ATOM 606 O O . SER A 1 77 ? 1.244 5.808 5.970 1.00 92.56 77 SER A O 1
ATOM 608 N N . ILE A 1 78 ? 1.088 6.706 3.916 1.00 93.50 78 ILE A N 1
ATOM 609 C CA . ILE A 1 78 ? 1.667 5.596 3.162 1.00 93.50 78 ILE A CA 1
ATOM 610 C C . ILE A 1 78 ? 2.651 6.156 2.143 1.00 93.50 78 ILE A C 1
ATOM 612 O O . ILE A 1 78 ? 2.347 7.101 1.413 1.00 93.50 78 ILE A O 1
ATOM 616 N N . ASN A 1 79 ? 3.833 5.557 2.102 1.00 93.00 79 ASN A N 1
ATOM 617 C CA . ASN A 1 79 ? 4.918 5.940 1.217 1.00 93.00 79 ASN A CA 1
ATOM 618 C C . ASN A 1 79 ? 5.203 4.791 0.257 1.00 93.00 79 ASN A C 1
ATOM 620 O O . ASN A 1 79 ? 5.402 3.655 0.681 1.00 93.00 79 ASN A O 1
ATOM 624 N N . PHE A 1 80 ? 5.229 5.091 -1.037 1.00 92.31 80 PHE A N 1
ATOM 625 C CA . PHE A 1 80 ? 5.589 4.181 -2.112 1.00 92.31 80 PHE A CA 1
ATOM 626 C C . PHE A 1 80 ? 6.897 4.633 -2.744 1.00 92.31 80 PHE A C 1
ATOM 628 O O . PHE A 1 80 ? 7.068 5.805 -3.067 1.00 92.31 80 PHE A O 1
ATOM 635 N N . HIS A 1 81 ? 7.775 3.683 -3.008 1.00 92.38 81 HIS A N 1
ATOM 636 C CA . HIS A 1 81 ? 9.052 3.873 -3.665 1.00 92.38 81 HIS A CA 1
ATOM 637 C C . HIS A 1 81 ? 9.115 2.980 -4.896 1.00 92.38 81 HIS A C 1
ATOM 639 O O . HIS A 1 81 ? 8.776 1.794 -4.841 1.00 92.38 81 HIS A O 1
ATOM 645 N N . LEU A 1 82 ? 9.578 3.543 -6.005 1.00 92.62 82 LEU A N 1
ATOM 646 C CA . LEU A 1 82 ? 9.983 2.773 -7.165 1.00 92.62 82 LEU A CA 1
ATOM 647 C C . LEU A 1 82 ? 11.474 2.471 -7.060 1.00 92.62 82 LEU A C 1
ATOM 649 O O . LEU A 1 82 ? 12.315 3.350 -7.265 1.00 92.62 82 LEU A O 1
ATOM 653 N N . GLU A 1 83 ? 11.810 1.216 -6.799 1.00 89.19 83 GLU A N 1
ATOM 654 C CA . GLU A 1 83 ? 13.190 0.783 -6.607 1.00 89.19 83 GLU A CA 1
ATOM 655 C C . GLU A 1 83 ? 13.710 -0.050 -7.764 1.00 89.19 83 GLU A C 1
ATOM 657 O O . GLU A 1 83 ? 12.989 -0.880 -8.314 1.00 89.19 83 GLU A O 1
ATOM 662 N N . LYS A 1 84 ? 14.980 0.160 -8.126 1.00 86.94 84 LYS A N 1
ATOM 663 C CA . LYS A 1 84 ? 15.669 -0.651 -9.133 1.00 86.94 84 LYS A CA 1
ATOM 664 C C . LYS A 1 84 ? 16.278 -1.876 -8.463 1.00 86.94 84 LYS A C 1
ATOM 666 O O . LYS A 1 84 ? 16.952 -1.775 -7.444 1.00 86.94 84 LYS A O 1
ATOM 671 N N . GLU A 1 85 ? 16.062 -3.043 -9.049 1.00 81.75 85 GLU A N 1
ATOM 672 C CA . GLU A 1 85 ? 16.640 -4.289 -8.559 1.00 81.75 85 GLU A CA 1
ATOM 673 C C . GLU A 1 85 ? 18.174 -4.291 -8.768 1.00 81.75 85 GLU A C 1
ATOM 675 O O . GLU A 1 85 ? 18.621 -4.061 -9.894 1.00 81.75 85 GLU A O 1
ATOM 680 N N . PRO A 1 86 ? 19.005 -4.565 -7.737 1.00 76.94 86 PRO A N 1
ATOM 681 C CA . PRO A 1 86 ? 20.467 -4.393 -7.810 1.00 76.94 86 PRO A CA 1
ATOM 682 C C . PRO A 1 86 ? 21.170 -5.162 -8.938 1.00 76.94 86 PRO A C 1
ATOM 684 O O . PRO A 1 86 ? 22.222 -4.745 -9.419 1.00 76.94 86 PRO A O 1
ATOM 687 N N . HIS A 1 87 ? 20.586 -6.279 -9.377 1.00 77.75 87 HIS A N 1
ATOM 688 C CA . HIS A 1 87 ? 21.166 -7.172 -10.384 1.00 77.75 87 HIS A CA 1
ATOM 689 C C . HIS A 1 87 ? 20.250 -7.402 -11.591 1.00 77.75 87 HIS A C 1
ATOM 691 O O . HIS A 1 87 ? 20.463 -8.335 -12.363 1.00 77.75 87 HIS A O 1
ATOM 697 N N . ALA A 1 88 ? 19.226 -6.565 -11.777 1.00 74.69 88 ALA A N 1
ATOM 698 C CA . ALA A 1 88 ? 18.347 -6.657 -12.933 1.00 74.69 88 ALA A CA 1
ATOM 699 C C . ALA A 1 88 ? 17.980 -5.270 -13.461 1.00 74.69 88 ALA A C 1
ATOM 701 O O . ALA A 1 88 ? 17.864 -4.300 -12.718 1.00 74.69 88 ALA A O 1
ATOM 702 N N . ASN A 1 89 ? 17.722 -5.164 -14.765 1.00 78.00 89 ASN A N 1
ATOM 703 C CA . ASN A 1 89 ? 17.194 -3.930 -15.347 1.00 78.00 89 ASN A CA 1
ATOM 704 C C . ASN A 1 89 ? 15.672 -3.824 -15.150 1.00 78.00 89 ASN A C 1
ATOM 706 O O . ASN A 1 89 ? 14.917 -3.637 -16.101 1.00 78.00 89 ASN A O 1
ATOM 710 N N . ARG A 1 90 ? 15.219 -4.039 -13.914 1.00 80.56 90 ARG A N 1
ATOM 711 C CA . ARG A 1 90 ? 13.809 -4.077 -13.526 1.00 80.56 90 ARG A CA 1
ATOM 712 C C . ARG A 1 90 ? 13.606 -3.197 -12.308 1.00 80.56 90 ARG A C 1
ATOM 714 O O . ARG A 1 90 ? 14.483 -3.136 -11.447 1.00 80.56 90 ARG A O 1
ATOM 721 N N . CYS A 1 91 ? 12.439 -2.572 -12.229 1.00 88.06 91 CYS A N 1
ATOM 722 C CA . CYS A 1 91 ? 12.029 -1.836 -11.045 1.00 88.06 91 CYS A CA 1
ATOM 723 C C . CYS A 1 91 ? 10.801 -2.484 -10.393 1.00 88.06 91 CYS A C 1
ATOM 725 O O . CYS A 1 91 ? 10.007 -3.169 -11.051 1.00 88.06 91 CYS A O 1
ATOM 727 N N . PHE A 1 92 ? 10.671 -2.290 -9.086 1.00 88.81 92 PHE A N 1
ATOM 728 C CA . PHE A 1 92 ? 9.609 -2.834 -8.251 1.00 88.81 92 PHE A CA 1
ATOM 729 C C . PHE A 1 92 ? 9.096 -1.775 -7.282 1.00 88.81 92 PHE A C 1
ATOM 731 O O . PHE A 1 92 ? 9.821 -0.854 -6.912 1.00 88.81 92 PHE A O 1
ATOM 738 N N . VAL A 1 93 ? 7.839 -1.915 -6.872 1.00 90.69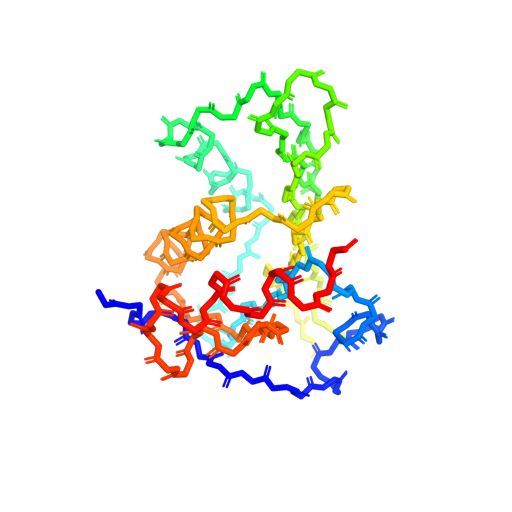 93 VAL A N 1
ATOM 739 C CA . VAL A 1 93 ? 7.245 -1.043 -5.858 1.00 90.69 93 VAL A CA 1
ATOM 740 C C . VAL A 1 93 ? 7.558 -1.586 -4.468 1.00 90.69 93 VAL A C 1
ATOM 742 O O . VAL A 1 93 ? 7.313 -2.757 -4.181 1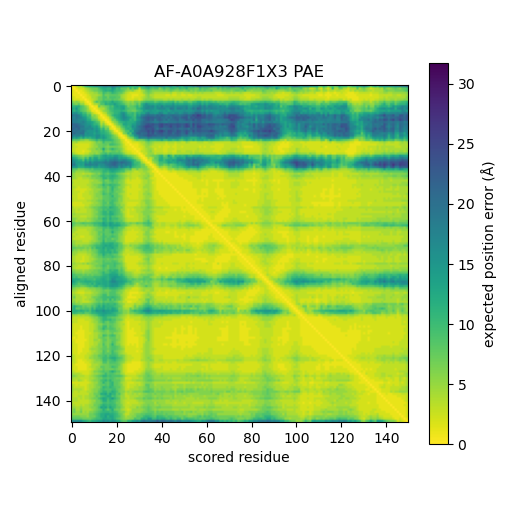.00 90.69 93 VAL A O 1
ATOM 745 N N . PHE A 1 94 ? 8.074 -0.731 -3.603 1.00 90.25 94 PHE A N 1
ATOM 746 C CA . PHE A 1 94 ? 8.233 -0.961 -2.170 1.00 90.25 94 PHE A CA 1
ATOM 747 C C . PHE A 1 94 ? 7.514 0.153 -1.414 1.00 90.25 94 PHE A C 1
ATOM 749 O O . PHE A 1 94 ? 7.257 1.210 -1.985 1.00 90.25 94 PHE A O 1
ATOM 756 N N . GLY A 1 95 ? 7.166 -0.061 -0.156 1.00 89.56 95 GLY A N 1
ATOM 757 C CA . GLY A 1 95 ? 6.604 1.003 0.646 1.00 89.56 95 GLY A CA 1
ATOM 758 C C . GLY A 1 95 ? 6.358 0.619 2.087 1.00 89.56 95 GLY A C 1
ATOM 759 O O . GLY A 1 95 ? 6.555 -0.526 2.499 1.00 89.56 95 GLY A O 1
ATOM 760 N N . PHE A 1 96 ? 5.919 1.613 2.840 1.00 90.19 96 PHE A N 1
ATOM 761 C CA . PHE A 1 96 ? 5.572 1.474 4.240 1.00 90.19 96 PHE A CA 1
ATOM 762 C C . PHE A 1 96 ? 4.453 2.443 4.605 1.00 90.19 96 PHE A C 1
ATOM 764 O O . PHE A 1 96 ? 4.353 3.535 4.037 1.00 90.19 96 PHE A O 1
ATOM 771 N N . SER A 1 97 ? 3.611 2.045 5.551 1.00 89.44 97 SER A N 1
ATOM 772 C CA . SER A 1 97 ? 2.697 2.952 6.230 1.00 89.44 97 SER A CA 1
ATOM 773 C C . SER A 1 97 ? 3.261 3.374 7.576 1.00 89.44 97 SER A C 1
ATOM 775 O O . SER A 1 97 ? 3.904 2.583 8.264 1.00 89.44 97 SER A O 1
ATOM 777 N N . CYS A 1 98 ? 2.976 4.613 7.953 1.00 82.56 98 CYS A N 1
ATOM 778 C CA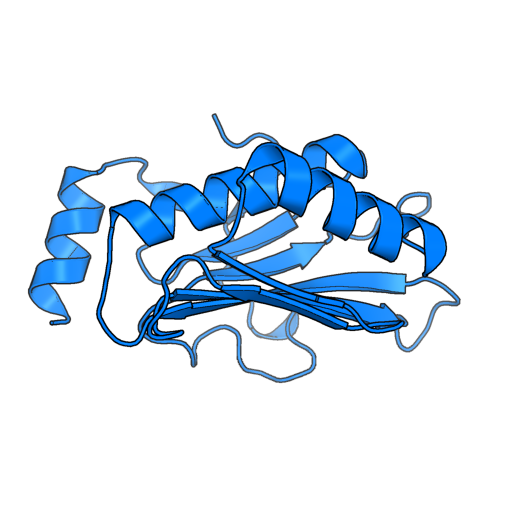 . CYS A 1 98 ? 3.288 5.146 9.268 1.00 82.56 98 CYS A CA 1
ATOM 779 C C . CYS A 1 98 ? 2.019 5.715 9.882 1.00 82.56 98 CYS A C 1
ATOM 781 O O . CYS A 1 98 ? 1.261 6.418 9.202 1.00 82.56 98 CYS A O 1
ATOM 783 N N . THR A 1 99 ? 1.840 5.472 11.175 1.00 80.62 99 THR A N 1
ATOM 784 C CA . THR A 1 99 ? 0.927 6.260 11.984 1.00 80.62 99 THR A CA 1
ATOM 785 C C . THR A 1 99 ? 1.570 6.679 13.304 1.00 80.62 99 THR A C 1
ATOM 787 O O . THR A 1 99 ? 2.434 5.967 13.806 1.00 80.62 99 THR A O 1
ATOM 790 N N . VAL A 1 100 ? 1.239 7.879 13.798 1.00 68.00 100 VAL A N 1
ATOM 791 C CA . VAL A 1 100 ? 1.761 8.398 15.081 1.00 68.00 100 VAL A CA 1
ATOM 792 C C . VAL A 1 100 ? 1.177 7.625 16.265 1.00 68.00 100 VAL A C 1
ATOM 794 O O . VAL A 1 100 ? 1.887 7.383 17.234 1.00 68.00 100 VAL A O 1
ATOM 797 N N . ASP A 1 101 ? -0.086 7.212 16.150 1.00 67.69 101 ASP A N 1
ATOM 798 C CA . ASP A 1 101 ? -0.802 6.389 17.122 1.00 67.69 101 ASP A CA 1
ATOM 799 C C . ASP A 1 101 ? -1.307 5.121 16.434 1.00 67.69 101 ASP A C 1
ATOM 801 O O . ASP A 1 101 ? -1.730 5.160 15.282 1.00 67.69 101 ASP A O 1
ATOM 805 N N . THR A 1 102 ? -1.361 4.000 17.147 1.00 74.75 102 THR A N 1
ATOM 806 C CA . THR A 1 102 ? -1.949 2.764 16.623 1.00 74.75 102 THR A CA 1
ATOM 807 C C . THR A 1 102 ? -3.428 2.951 16.220 1.00 74.75 102 THR A C 1
ATOM 809 O O . THR A 1 102 ? -4.294 3.218 17.055 1.00 74.75 102 THR A O 1
ATOM 812 N N . ASP A 1 103 ? -3.743 2.787 14.925 1.00 86.06 103 ASP A N 1
ATOM 813 C CA . ASP A 1 103 ? -5.089 2.979 14.351 1.00 86.06 103 ASP A CA 1
ATOM 814 C C . ASP A 1 103 ? -5.530 1.773 13.500 1.00 86.06 103 ASP A C 1
ATOM 816 O O . ASP A 1 103 ? -4.991 1.504 12.424 1.00 86.06 103 ASP A O 1
ATOM 820 N N . ALA A 1 104 ? -6.567 1.069 13.969 1.00 88.75 104 ALA A N 1
ATOM 821 C CA . ALA A 1 104 ? -7.093 -0.137 13.329 1.00 88.75 104 ALA A CA 1
ATOM 822 C C . ALA A 1 104 ? -7.706 0.145 11.951 1.00 88.75 104 ALA A C 1
ATOM 824 O O . ALA A 1 104 ? -7.503 -0.615 11.007 1.00 88.75 104 ALA A O 1
ATOM 825 N N . GLN A 1 105 ? -8.456 1.239 11.822 1.00 91.69 105 GLN A N 1
ATOM 826 C CA . GLN A 1 105 ? -9.133 1.587 10.575 1.00 91.69 105 GLN A CA 1
ATOM 827 C C . GLN A 1 105 ? -8.116 1.983 9.510 1.00 91.69 105 GLN A C 1
ATOM 829 O O . GLN A 1 105 ? -8.227 1.574 8.352 1.00 91.69 105 GLN A O 1
ATOM 834 N N . PHE A 1 106 ? -7.083 2.724 9.909 1.00 92.06 106 PHE A N 1
ATOM 835 C CA . PHE A 1 106 ? -5.989 3.058 9.013 1.00 92.06 106 PHE A CA 1
ATOM 836 C C . PHE A 1 106 ? -5.189 1.817 8.597 1.00 92.06 106 PHE A C 1
ATOM 838 O O . PHE A 1 106 ? -4.861 1.669 7.420 1.00 92.06 106 PHE A O 1
ATOM 845 N N . HIS A 1 107 ? -4.949 0.880 9.518 1.00 90.75 107 HIS A N 1
ATOM 846 C CA . HIS A 1 107 ? -4.295 -0.396 9.213 1.00 90.75 107 HIS A CA 1
ATOM 847 C C . HIS A 1 107 ? -5.035 -1.183 8.123 1.00 90.75 107 HIS A C 1
ATOM 849 O O . HIS A 1 107 ? -4.440 -1.604 7.128 1.00 90.75 107 HIS A O 1
ATOM 855 N N . LEU A 1 108 ? -6.355 -1.328 8.267 1.00 93.25 108 LEU A N 1
ATOM 856 C CA . LEU A 1 108 ? -7.198 -2.007 7.278 1.00 93.25 108 LEU A CA 1
ATOM 857 C C . LEU A 1 108 ? -7.198 -1.275 5.929 1.00 93.25 108 LEU A C 1
ATOM 859 O O . LEU A 1 108 ? -7.066 -1.907 4.878 1.00 93.25 108 LEU A O 1
ATOM 863 N N . LEU A 1 109 ? -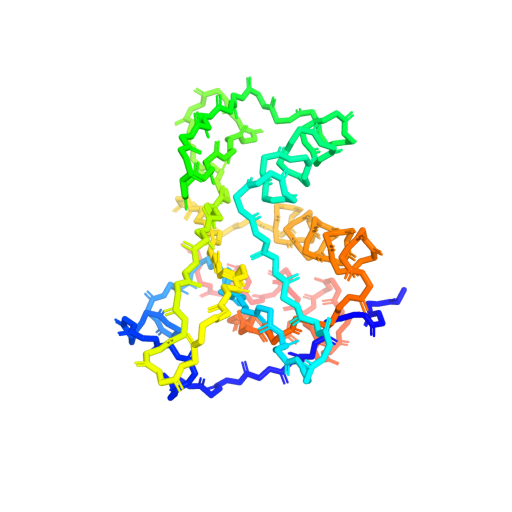7.267 0.059 5.954 1.00 95.12 109 LEU A N 1
ATOM 864 C CA . LEU A 1 109 ? -7.189 0.891 4.755 1.00 95.12 109 LEU A CA 1
ATOM 865 C C . LEU A 1 109 ? -5.872 0.678 3.996 1.00 95.12 109 LEU A C 1
ATOM 867 O O . LEU A 1 109 ? -5.876 0.557 2.769 1.00 95.12 109 LEU A O 1
ATOM 871 N N . VAL A 1 110 ? -4.747 0.596 4.704 1.00 94.19 110 VAL A N 1
ATOM 872 C CA . VAL A 1 110 ? -3.437 0.343 4.093 1.00 94.19 110 VAL A CA 1
ATOM 873 C C . VAL A 1 110 ? -3.419 -1.008 3.375 1.00 94.19 110 VAL A C 1
ATOM 875 O O . VAL A 1 110 ? -2.975 -1.082 2.226 1.00 94.19 110 VAL A O 1
ATOM 878 N N . LEU A 1 111 ? -3.957 -2.069 3.983 1.00 94.88 111 LEU A N 1
ATOM 879 C CA . LEU A 1 111 ? -4.055 -3.381 3.330 1.00 94.88 111 LEU A CA 1
ATOM 880 C C . LEU A 1 111 ? -4.925 -3.330 2.064 1.00 94.88 111 LEU A C 1
ATOM 882 O O . LEU A 1 111 ? -4.561 -3.913 1.036 1.00 94.88 111 LEU A O 1
ATOM 886 N N . ASP A 1 112 ? -6.034 -2.593 2.099 1.00 96.75 112 ASP A N 1
ATOM 887 C CA . ASP A 1 112 ? -6.904 -2.386 0.938 1.00 96.75 112 ASP A CA 1
ATOM 888 C C . ASP A 1 112 ? -6.199 -1.634 -0.200 1.00 96.75 112 ASP A C 1
ATOM 890 O O . ASP A 1 112 ? -6.360 -1.984 -1.379 1.00 96.75 112 ASP A O 1
ATOM 894 N N . ILE A 1 113 ? -5.375 -0.638 0.134 1.00 96.75 113 ILE A N 1
ATOM 895 C CA . ILE A 1 113 ? -4.558 0.106 -0.829 1.00 96.75 113 ILE A CA 1
ATOM 896 C C . ILE A 1 113 ? -3.532 -0.817 -1.497 1.00 96.75 113 ILE A C 1
ATOM 898 O O . ILE A 1 113 ? -3.448 -0.850 -2.730 1.00 96.75 113 ILE A O 1
ATOM 902 N N . ILE A 1 114 ? -2.787 -1.609 -0.721 1.00 95.19 114 ILE A N 1
ATOM 903 C CA . ILE A 1 114 ? -1.759 -2.514 -1.263 1.00 95.19 114 ILE A CA 1
ATOM 904 C C . ILE A 1 114 ? -2.406 -3.584 -2.160 1.00 95.19 114 ILE A C 1
ATOM 906 O O . ILE A 1 114 ? -1.902 -3.881 -3.247 1.00 95.19 114 ILE A O 1
ATOM 910 N N . GLU A 1 115 ? -3.559 -4.135 -1.768 1.00 95.94 115 GLU A N 1
ATOM 911 C CA . GLU A 1 115 ? -4.305 -5.102 -2.585 1.00 95.94 115 GLU A CA 1
ATOM 912 C C . GLU A 1 115 ? -4.796 -4.481 -3.895 1.00 95.94 115 GLU A C 1
ATOM 914 O O . GLU A 1 115 ? -4.699 -5.107 -4.958 1.00 95.94 115 GLU A O 1
ATOM 919 N N . TYR A 1 116 ? -5.287 -3.240 -3.846 1.00 96.12 116 TYR A N 1
ATOM 920 C CA . TYR A 1 116 ? -5.684 -2.508 -5.043 1.00 96.12 116 TYR A CA 1
ATOM 921 C C . TYR A 1 116 ? -4.506 -2.296 -5.997 1.00 96.12 116 TYR A C 1
ATOM 923 O O . TYR A 1 116 ? -4.630 -2.581 -7.191 1.00 96.12 116 TYR A O 1
ATOM 931 N N . ILE A 1 117 ? -3.349 -1.876 -5.485 1.00 93.50 117 ILE A N 1
ATOM 932 C CA . ILE A 1 117 ? -2.135 -1.714 -6.292 1.00 93.50 117 ILE A CA 1
ATOM 933 C C . ILE A 1 117 ? -1.713 -3.060 -6.893 1.00 93.50 117 ILE A C 1
ATOM 935 O O . ILE A 1 117 ? -1.431 -3.140 -8.090 1.00 93.50 117 ILE A O 1
ATOM 939 N N . GLY A 1 118 ? -1.753 -4.142 -6.111 1.00 92.44 118 GLY A N 1
ATOM 940 C CA . GLY A 1 118 ? -1.523 -5.504 -6.600 1.00 92.44 118 GLY A CA 1
ATOM 941 C C . GLY A 1 118 ? -2.451 -5.888 -7.753 1.00 92.44 118 GLY A C 1
ATOM 942 O O . GLY A 1 118 ? -2.016 -6.494 -8.736 1.00 92.44 118 GLY A O 1
ATOM 943 N N . LYS A 1 119 ? -3.725 -5.488 -7.689 1.00 92.25 119 LYS A N 1
ATOM 944 C CA . LYS A 1 119 ? -4.680 -5.682 -8.786 1.00 92.25 119 LYS A CA 1
ATOM 945 C C . LYS A 1 119 ? -4.301 -4.863 -10.023 1.00 92.25 119 LYS A C 1
ATOM 947 O O . LYS A 1 119 ? -4.289 -5.435 -11.110 1.00 92.25 119 LYS A O 1
ATOM 952 N N . CYS A 1 120 ? -3.971 -3.582 -9.864 1.00 90.69 120 CYS A N 1
ATOM 953 C CA . CYS A 1 120 ? -3.586 -2.690 -10.965 1.00 90.69 120 CYS A CA 1
ATOM 954 C C . CYS A 1 120 ? -2.312 -3.157 -11.682 1.00 90.69 120 CYS A C 1
ATOM 956 O O . CYS A 1 120 ? -2.259 -3.154 -12.907 1.00 90.69 120 CYS A O 1
ATOM 958 N N . LEU A 1 121 ? -1.313 -3.616 -10.928 1.00 88.06 121 LEU A N 1
ATOM 959 C CA . LEU A 1 121 ? -0.044 -4.119 -11.466 1.00 88.06 121 LEU A CA 1
ATOM 960 C C . LEU A 1 121 ? -0.107 -5.582 -11.924 1.00 88.06 121 LEU A C 1
ATOM 962 O O . LEU A 1 121 ? 0.895 -6.126 -12.387 1.00 88.06 121 LEU A O 1
ATOM 966 N N . GLY A 1 122 ? -1.222 -6.279 -11.688 1.00 88.94 122 GLY A N 1
ATOM 967 C CA . GLY A 1 122 ? -1.302 -7.727 -11.883 1.00 88.94 122 GLY A CA 1
ATOM 968 C C . GLY A 1 122 ? -0.309 -8.526 -11.025 1.00 88.94 122 GLY A C 1
ATOM 969 O O . GLY A 1 122 ? -0.077 -9.703 -11.302 1.00 88.94 122 GLY A O 1
ATOM 970 N N . SER A 1 123 ? 0.237 -7.932 -9.962 1.00 89.06 123 SER A N 1
ATOM 971 C CA . SER A 1 123 ? 1.331 -8.470 -9.144 1.00 89.06 123 SER A CA 1
ATOM 972 C C . SER A 1 123 ? 0.869 -8.817 -7.728 1.00 89.06 123 SER A C 1
ATOM 974 O O . SER A 1 123 ? -0.202 -8.404 -7.291 1.00 89.06 123 SER A O 1
ATOM 976 N N . LYS A 1 124 ? 1.652 -9.628 -7.014 1.00 91.69 124 LYS A N 1
ATOM 977 C CA . LYS A 1 124 ? 1.456 -9.865 -5.576 1.00 91.69 124 LYS A CA 1
ATOM 978 C C . LYS A 1 124 ? 2.401 -8.976 -4.770 1.00 91.69 124 LYS A C 1
ATOM 980 O O . LYS A 1 124 ? 3.415 -8.537 -5.306 1.00 91.69 124 LYS A O 1
ATOM 985 N N . PHE A 1 125 ? 2.088 -8.762 -3.502 1.00 91.31 125 PHE A N 1
ATOM 986 C CA . PHE A 1 125 ? 2.912 -8.043 -2.543 1.00 91.31 125 PHE A CA 1
ATOM 987 C C . PHE A 1 125 ? 3.226 -8.945 -1.360 1.00 91.31 125 PHE A C 1
ATOM 989 O O . PHE A 1 125 ? 2.341 -9.597 -0.812 1.00 91.31 125 PHE A O 1
ATOM 996 N N . PHE A 1 126 ? 4.496 -8.986 -0.996 1.00 90.31 126 PHE A N 1
ATOM 997 C CA . PHE A 1 126 ? 4.931 -9.394 0.325 1.00 90.31 126 PHE A CA 1
ATOM 998 C C . PHE A 1 126 ? 4.572 -8.283 1.303 1.00 90.31 126 PHE A C 1
ATOM 1000 O O . PHE A 1 126 ? 4.804 -7.116 0.992 1.00 90.31 126 PHE A O 1
ATOM 1007 N N . VAL A 1 127 ? 3.970 -8.640 2.429 1.00 89.44 127 VAL A N 1
ATOM 1008 C CA . VAL A 1 127 ? 3.490 -7.699 3.438 1.00 89.44 127 VAL A CA 1
ATOM 1009 C C . VAL A 1 127 ? 3.962 -8.183 4.798 1.00 89.44 127 VAL A C 1
ATOM 1011 O O . VAL A 1 127 ? 3.625 -9.300 5.198 1.00 89.44 127 VAL A O 1
ATOM 1014 N N . ASP A 1 128 ? 4.721 -7.330 5.474 1.00 87.06 128 ASP A N 1
ATOM 1015 C CA . ASP A 1 128 ? 5.011 -7.456 6.893 1.00 87.06 128 ASP A CA 1
ATOM 1016 C C . ASP A 1 128 ? 3.995 -6.618 7.661 1.00 87.06 128 ASP A C 1
ATOM 1018 O O . ASP A 1 128 ? 3.955 -5.389 7.562 1.00 87.06 128 ASP A O 1
ATOM 1022 N N . ASP A 1 129 ? 3.114 -7.331 8.348 1.00 85.69 129 ASP A N 1
ATOM 1023 C CA . ASP A 1 129 ? 2.037 -6.791 9.156 1.00 85.69 129 ASP A CA 1
ATOM 1024 C C . ASP A 1 129 ? 2.375 -7.079 10.618 1.00 85.69 129 ASP A C 1
ATOM 1026 O O . ASP A 1 129 ? 2.225 -8.216 11.081 1.00 85.69 129 ASP A O 1
ATOM 1030 N N . ALA A 1 130 ? 2.823 -6.045 11.335 1.00 76.50 130 ALA A N 1
ATOM 1031 C CA . ALA A 1 130 ? 3.243 -6.150 12.731 1.00 76.50 130 ALA A CA 1
ATOM 1032 C C . ALA A 1 130 ? 2.137 -6.716 13.640 1.00 76.50 130 ALA A C 1
ATOM 1034 O O . ALA A 1 130 ? 2.419 -7.471 14.570 1.00 76.50 130 ALA A O 1
ATOM 1035 N N . THR A 1 131 ? 0.874 -6.424 13.319 1.00 80.06 131 THR A N 1
ATOM 1036 C CA . THR A 1 131 ? -0.296 -6.872 14.089 1.00 80.06 131 THR A CA 1
ATOM 1037 C C . THR A 1 131 ? -0.631 -8.346 13.846 1.00 80.06 131 THR A C 1
ATOM 1039 O O . THR A 1 131 ? -1.331 -8.969 14.639 1.00 80.06 131 THR A O 1
ATOM 1042 N N . GLY A 1 132 ? -0.149 -8.925 12.740 1.00 82.56 132 GLY A N 1
ATOM 1043 C CA . GLY A 1 132 ? -0.519 -10.270 12.302 1.00 82.56 132 GLY A CA 1
ATOM 1044 C C . GLY A 1 132 ? -1.930 -10.380 11.710 1.00 82.56 132 GLY A C 1
ATOM 1045 O O . GLY A 1 132 ? -2.357 -11.493 11.382 1.00 82.56 132 GLY A O 1
ATOM 1046 N N . TYR A 1 133 ? -2.653 -9.270 11.512 1.00 88.56 133 TYR A N 1
ATOM 1047 C CA . TYR A 1 133 ? -4.010 -9.275 10.951 1.00 88.56 133 TYR A CA 1
ATOM 1048 C C . TYR A 1 133 ? -4.090 -9.989 9.602 1.00 88.56 133 TYR A C 1
ATOM 1050 O O . TYR A 1 133 ? -5.078 -10.675 9.298 1.00 88.56 133 TYR A O 1
ATOM 1058 N N . LEU A 1 134 ? -3.024 -9.906 8.802 1.00 88.06 134 LEU A N 1
ATOM 1059 C CA . LEU A 1 134 ? -2.937 -10.610 7.535 1.00 88.06 134 LEU A CA 1
ATOM 1060 C C . LEU A 1 134 ? -3.028 -12.148 7.664 1.00 88.06 134 LEU A C 1
ATOM 1062 O O . LEU A 1 134 ? -3.433 -12.827 6.718 1.00 88.06 134 LEU A O 1
ATOM 1066 N N . GLU A 1 135 ? -2.713 -12.705 8.826 1.00 87.50 135 GLU A N 1
ATOM 1067 C CA . GLU A 1 135 ? -2.784 -14.140 9.098 1.00 87.50 135 GLU A CA 1
ATOM 1068 C C . GLU A 1 135 ? -4.110 -14.516 9.768 1.00 87.50 135 GLU A C 1
ATOM 1070 O O . GLU A 1 135 ? -4.800 -15.418 9.290 1.00 87.50 135 GLU A O 1
ATOM 1075 N N . HIS A 1 136 ? -4.502 -13.806 10.831 1.00 88.94 136 HIS A N 1
ATOM 1076 C CA . HIS A 1 136 ? -5.647 -14.202 11.661 1.00 88.94 136 HIS A CA 1
ATOM 1077 C C . HIS A 1 136 ? -7.002 -13.633 11.216 1.00 88.94 136 HIS A C 1
ATOM 1079 O O . HIS A 1 136 ? -8.031 -14.206 11.569 1.00 88.94 136 HIS A O 1
ATOM 1085 N N . ARG A 1 137 ? -7.039 -12.536 10.440 1.00 89.00 137 ARG A N 1
ATOM 1086 C CA . ARG A 1 137 ? -8.280 -11.960 9.865 1.00 89.00 137 ARG A CA 1
ATOM 1087 C C . ARG A 1 137 ? -9.364 -11.592 10.882 1.00 89.00 137 ARG A C 1
ATOM 1089 O O . ARG A 1 137 ? -10.548 -11.667 10.572 1.00 89.00 137 ARG A O 1
ATOM 1096 N N . SER A 1 138 ? -8.964 -11.206 12.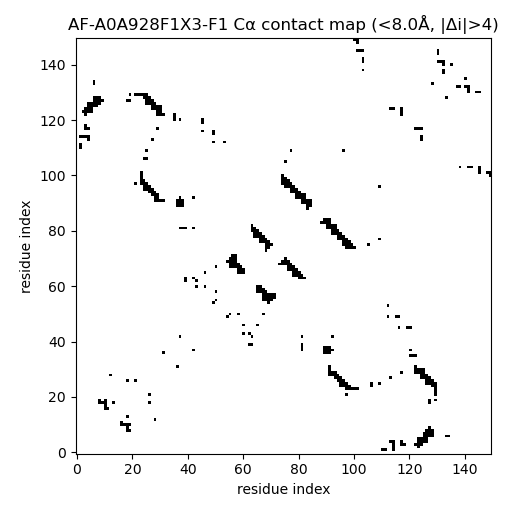087 1.00 90.50 138 SER A N 1
ATOM 1097 C CA . SER A 1 138 ? -9.886 -10.879 13.178 1.00 90.50 138 SER A CA 1
ATOM 1098 C C . SER A 1 138 ? -9.691 -9.429 13.582 1.00 90.50 138 SER A C 1
ATOM 1100 O O . SER A 1 138 ? -8.608 -9.062 14.030 1.00 90.50 138 SER A O 1
ATOM 1102 N N . GLU A 1 139 ? -10.732 -8.617 13.404 1.00 89.25 139 GLU A N 1
ATOM 1103 C CA . GLU A 1 139 ? -10.741 -7.225 13.867 1.00 89.25 139 GLU A CA 1
ATOM 1104 C C . GLU A 1 139 ? -10.618 -7.159 15.393 1.00 89.25 139 GLU A C 1
ATOM 1106 O O . GLU A 1 139 ? -9.864 -6.340 15.896 1.00 89.25 139 GLU A O 1
ATOM 1111 N N . GLU A 1 140 ? -11.219 -8.101 16.126 1.00 91.75 140 GLU A N 1
ATOM 1112 C CA . GLU A 1 140 ? -11.082 -8.195 17.586 1.00 91.75 140 GLU A CA 1
ATOM 1113 C C . GLU A 1 140 ? -9.619 -8.396 18.019 1.00 91.75 140 GLU A C 1
ATOM 1115 O O . GLU A 1 140 ? -9.141 -7.749 18.948 1.00 91.75 140 GLU A O 1
ATOM 1120 N N . LEU A 1 141 ? -8.879 -9.278 17.335 1.00 87.44 141 LEU A N 1
ATOM 1121 C CA . LEU A 1 141 ? -7.461 -9.506 17.638 1.00 87.44 141 LEU A CA 1
ATOM 1122 C C . LEU A 1 141 ? -6.585 -8.309 17.242 1.00 87.44 141 LEU A C 1
ATOM 1124 O O . LEU A 1 141 ? -5.616 -8.021 17.942 1.00 87.44 141 LEU A O 1
ATOM 1128 N N . LEU A 1 142 ? -6.945 -7.593 16.173 1.00 88.31 142 LEU A N 1
ATOM 1129 C CA . LEU A 1 142 ? -6.283 -6.347 15.776 1.00 88.31 142 LEU A CA 1
ATOM 1130 C C . LEU A 1 142 ? -6.504 -5.248 16.823 1.00 88.31 142 LEU A C 1
ATOM 1132 O O . LEU A 1 142 ? -5.546 -4.635 17.286 1.00 88.31 142 LEU A O 1
ATOM 1136 N N . GLU A 1 143 ? -7.750 -5.030 17.239 1.00 87.44 143 GLU A N 1
ATOM 1137 C CA . GLU A 1 143 ? -8.100 -4.064 18.284 1.00 87.44 143 GLU A CA 1
ATOM 1138 C C . GLU A 1 143 ? -7.416 -4.397 19.610 1.00 87.44 143 GLU A C 1
ATOM 1140 O O . GLU A 1 143 ? -6.909 -3.504 20.293 1.00 87.44 143 GLU A O 1
ATOM 1145 N N . LYS A 1 144 ? -7.352 -5.687 19.961 1.00 87.31 144 LYS A N 1
ATOM 1146 C CA . LYS A 1 144 ? -6.623 -6.156 21.138 1.00 87.31 144 LYS A CA 1
ATOM 1147 C C . LYS A 1 144 ? -5.135 -5.816 21.049 1.00 87.31 144 LYS A C 1
ATOM 1149 O O . LYS A 1 144 ? -4.613 -5.239 21.999 1.00 87.31 144 LYS A O 1
ATOM 1154 N N . TYR A 1 145 ? -4.477 -6.132 19.931 1.00 84.44 145 TYR A N 1
ATOM 1155 C CA . TYR A 1 145 ? -3.065 -5.805 19.718 1.00 84.44 145 TYR A CA 1
ATOM 1156 C C . TYR A 1 145 ? -2.817 -4.302 19.883 1.00 84.44 145 TYR A C 1
ATOM 1158 O O . TYR A 1 145 ? -1.939 -3.898 20.641 1.00 84.44 145 TYR A O 1
ATOM 1166 N N . ILE A 1 146 ? -3.640 -3.479 19.230 1.00 83.00 146 ILE A N 1
ATOM 1167 C CA . ILE A 1 146 ? -3.551 -2.015 19.275 1.00 83.00 146 ILE A CA 1
ATOM 1168 C C . ILE A 1 146 ? -3.717 -1.489 20.701 1.00 83.00 146 ILE A C 1
ATOM 1170 O O . ILE A 1 146 ? -2.941 -0.649 21.141 1.00 83.00 146 ILE A O 1
ATOM 1174 N N . LYS A 1 147 ? -4.684 -2.018 21.457 1.00 83.75 147 LYS A N 1
ATOM 1175 C CA . LYS A 1 147 ? -4.911 -1.634 22.855 1.00 83.75 147 LYS A CA 1
ATOM 1176 C C . LYS A 1 147 ? -3.744 -2.003 23.775 1.00 83.75 147 LYS A C 1
ATOM 1178 O O . LYS A 1 147 ? -3.507 -1.298 24.747 1.00 83.75 147 LYS A O 1
ATOM 1183 N N . GLU A 1 148 ? -3.063 -3.115 23.513 1.00 83.06 148 GLU A N 1
ATOM 1184 C CA . GLU A 1 148 ? -1.918 -3.572 24.313 1.00 83.06 148 GLU A CA 1
ATOM 1185 C C . GLU A 1 148 ? -0.637 -2.761 24.048 1.00 83.06 148 GLU A C 1
ATOM 1187 O O . GLU A 1 148 ? 0.255 -2.762 24.894 1.00 83.06 148 GLU A O 1
ATOM 1192 N N . HIS A 1 149 ? -0.556 -2.066 22.909 1.00 74.62 149 HIS A N 1
ATOM 1193 C CA . HIS A 1 149 ? 0.633 -1.332 22.454 1.00 74.62 149 HIS A CA 1
ATOM 1194 C C . HIS A 1 149 ? 0.416 0.192 22.356 1.00 74.62 149 HIS A C 1
ATOM 1196 O O . HIS A 1 149 ? 1.232 0.883 21.752 1.00 74.62 149 HIS A O 1
ATOM 1202 N N . ARG A 1 150 ? -0.666 0.715 22.947 1.00 67.88 150 ARG A N 1
ATOM 1203 C CA . ARG A 1 150 ? -0.961 2.150 23.090 1.00 67.88 150 ARG A CA 1
ATOM 1204 C C . ARG A 1 150 ? -0.709 2.613 24.522 1.00 67.88 150 ARG A C 1
ATOM 1206 O O . ARG A 1 150 ? -0.209 3.744 24.687 1.00 67.88 150 ARG A O 1
#

Sequence (150 aa):
MYKRLIATKDSSLDPFQNIGKITDGIAFRQKTSWLGGCNENGFKAICLLTQKKFSPAQMSLDERLCAMFFDEECTKSINFHLEKEPHANRCFVFGFSCTVDTDAQFHLLVLDIIEYIGKCLGSKFFVDDATGYLEHRSEELLEKYIKEHR